Protein AF-A0A5J4U931-F1 (afdb_monomer_lite)

Sequence (121 aa):
MRSTVERRWKALFSMRDYTRLNTRENVYGVLGSNYQNTFNGENGEEEKPIEVEVDILEEEQFVNFYIFQKIGIWIWIIPFVAAGIACLIICIIVYCIWKRFNKKKIAKEEAERRRDFDRER

Structure (mmCIF, N/CA/C/O backbone):
data_AF-A0A5J4U931-F1
#
_entry.id   AF-A0A5J4U931-F1
#
loop_
_atom_site.group_PDB
_atom_site.id
_atom_site.type_symbol
_atom_site.label_atom_id
_atom_site.label_alt_id
_atom_site.label_comp_id
_atom_site.label_asym_id
_atom_site.label_entity_id
_atom_site.label_seq_id
_atom_site.pdbx_PDB_ins_code
_atom_site.Cartn_x
_atom_site.Cartn_y
_atom_site.Cartn_z
_atom_site.occupancy
_atom_site.B_iso_or_equiv
_atom_site.auth_seq_id
_atom_site.auth_comp_id
_atom_site.auth_asym_id
_atom_site.auth_atom_id
_atom_site.pdbx_PDB_model_num
ATOM 1 N N . MET A 1 1 ? -58.488 -0.749 15.397 1.00 39.16 1 MET A N 1
ATOM 2 C CA . MET A 1 1 ? -57.028 -0.991 15.425 1.00 39.16 1 MET A CA 1
ATOM 3 C C . MET A 1 1 ? -56.413 -0.033 16.437 1.00 39.16 1 MET A C 1
ATOM 5 O O . MET A 1 1 ? -56.640 1.161 16.305 1.00 39.16 1 MET A O 1
ATOM 9 N N . ARG A 1 2 ? -55.734 -0.529 17.481 1.00 42.53 2 ARG A N 1
ATOM 10 C CA . ARG A 1 2 ? -54.969 0.308 18.426 1.00 42.53 2 ARG A CA 1
ATOM 11 C C . ARG A 1 2 ? -53.535 0.394 17.909 1.00 42.53 2 ARG A C 1
ATOM 13 O O . ARG A 1 2 ? -52.880 -0.635 17.815 1.00 42.53 2 ARG A O 1
ATOM 20 N N . SER A 1 3 ? -53.075 1.589 17.563 1.00 42.62 3 SER A N 1
ATOM 21 C CA . SER A 1 3 ? -51.667 1.861 17.276 1.00 42.62 3 SER A CA 1
ATOM 22 C C . SER A 1 3 ? -50.998 2.361 18.555 1.00 42.62 3 SER A C 1
ATOM 24 O O . SER A 1 3 ? -51.293 3.464 19.019 1.00 42.62 3 SER A O 1
ATOM 26 N N . THR A 1 4 ? -50.127 1.554 19.149 1.00 52.69 4 THR A N 1
ATOM 27 C CA . THR A 1 4 ? -49.216 1.985 20.213 1.00 52.69 4 THR A CA 1
ATOM 28 C C . THR A 1 4 ? -48.048 2.719 19.564 1.00 52.69 4 THR A C 1
ATOM 30 O O . THR A 1 4 ? -47.319 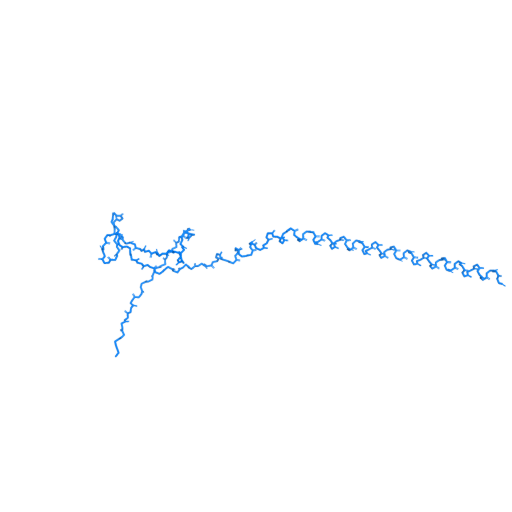2.149 18.759 1.00 52.69 4 THR A O 1
ATOM 33 N N . VAL A 1 5 ? -47.890 4.007 19.869 1.00 61.28 5 VAL A N 1
ATOM 34 C CA . VAL A 1 5 ? -46.704 4.772 19.469 1.00 61.28 5 VAL A CA 1
ATOM 35 C C . VAL A 1 5 ? -45.585 4.413 20.443 1.00 61.28 5 VAL A C 1
ATOM 37 O O . VAL A 1 5 ? -45.576 4.894 21.575 1.00 61.28 5 VAL A O 1
ATOM 40 N N . GLU A 1 6 ? -44.654 3.558 20.024 1.00 59.41 6 GLU A N 1
ATOM 41 C CA . GLU A 1 6 ? -43.417 3.317 20.770 1.00 59.41 6 GLU A CA 1
ATOM 42 C C . GLU A 1 6 ? -42.499 4.531 20.612 1.00 59.41 6 GLU A C 1
ATOM 44 O O . GLU A 1 6 ? -41.921 4.791 19.555 1.00 59.41 6 GLU A O 1
ATOM 49 N N . ARG A 1 7 ? -42.411 5.341 21.667 1.00 55.56 7 ARG A N 1
ATOM 50 C CA . ARG A 1 7 ? -41.557 6.526 21.695 1.00 55.56 7 ARG A CA 1
ATOM 51 C C . ARG A 1 7 ? -40.091 6.067 21.791 1.00 55.56 7 ARG A C 1
ATOM 53 O O . ARG A 1 7 ? -39.629 5.730 22.874 1.00 55.56 7 ARG A O 1
ATOM 60 N N . ARG A 1 8 ? -39.363 6.042 20.667 1.00 65.19 8 ARG A N 1
ATOM 61 C CA . ARG A 1 8 ? -37.915 5.754 20.643 1.00 65.19 8 ARG A CA 1
ATOM 62 C C . ARG A 1 8 ? -37.112 6.999 21.013 1.00 65.19 8 ARG A C 1
ATOM 64 O O . ARG A 1 8 ? -37.121 7.984 20.276 1.00 65.19 8 ARG A O 1
ATOM 71 N N . TRP A 1 9 ? -36.396 6.940 22.128 1.00 66.94 9 TRP A N 1
ATOM 72 C CA . TRP A 1 9 ? -35.413 7.950 22.513 1.00 66.94 9 TRP A CA 1
ATOM 73 C C . TRP A 1 9 ? -34.071 7.601 21.870 1.00 66.94 9 TRP A C 1
ATOM 75 O O . TRP A 1 9 ? -33.597 6.479 22.013 1.00 66.94 9 TRP A O 1
ATOM 85 N N . LYS A 1 10 ? -33.476 8.544 21.134 1.00 72.88 10 LYS A N 1
ATOM 86 C CA . LYS A 1 10 ? -32.151 8.386 20.522 1.00 72.88 10 LYS A CA 1
ATOM 87 C C . LYS A 1 10 ? -31.189 9.378 21.161 1.00 72.88 10 LYS A C 1
ATOM 89 O O . LYS A 1 10 ? -31.526 10.554 21.283 1.00 72.88 10 LYS A O 1
ATOM 94 N N . ALA A 1 11 ? -30.007 8.907 21.536 1.00 71.88 11 ALA A N 1
ATOM 95 C CA . ALA A 1 11 ? -28.922 9.731 22.049 1.00 71.88 11 ALA A CA 1
ATOM 96 C C . ALA A 1 11 ? -27.677 9.511 21.183 1.00 71.88 11 ALA A C 1
ATOM 98 O O . ALA A 1 11 ? -27.387 8.381 20.798 1.00 71.88 11 ALA A O 1
ATOM 99 N N . LEU A 1 12 ? -26.970 10.595 20.858 1.00 74.31 12 LEU A N 1
ATOM 100 C CA . LEU A 1 12 ? -25.713 10.552 20.115 1.00 74.31 12 LEU A CA 1
ATOM 101 C C . LEU A 1 12 ? -24.567 10.822 21.089 1.00 74.31 12 LEU A C 1
ATOM 103 O O . LEU A 1 12 ? -24.559 11.852 21.765 1.00 74.31 12 LEU A O 1
ATOM 107 N N . PHE A 1 13 ? -23.597 9.916 21.133 1.00 72.88 13 PHE A N 1
ATOM 108 C CA . PHE A 1 13 ? -22.401 10.054 21.955 1.00 72.88 13 PHE A CA 1
ATOM 109 C C . PHE A 1 13 ? -21.171 10.127 21.052 1.00 72.88 13 PHE A C 1
ATOM 111 O O . PHE A 1 13 ? -21.024 9.326 20.134 1.00 72.88 13 PHE A O 1
ATOM 118 N N . SER A 1 14 ? -20.285 11.088 21.315 1.00 75.94 14 SER A N 1
ATOM 119 C CA . SER A 1 14 ? -18.990 11.198 20.642 1.00 75.94 14 SER A CA 1
ATOM 120 C C . SER A 1 14 ? -17.894 10.765 21.608 1.00 75.94 14 SER A C 1
ATOM 122 O O . SER A 1 14 ? -17.787 11.301 22.713 1.00 75.94 14 SER A O 1
ATOM 124 N N . MET A 1 15 ? -17.091 9.781 21.205 1.00 74.50 15 MET A N 1
ATOM 125 C CA . MET A 1 15 ? -16.002 9.234 22.011 1.00 74.50 15 MET A CA 1
ATOM 126 C C . MET A 1 15 ? -14.714 9.188 21.191 1.00 74.50 15 MET A C 1
ATOM 128 O O . MET A 1 15 ? -14.737 8.878 20.004 1.00 74.50 15 MET A O 1
ATOM 132 N N . ARG A 1 16 ? -13.579 9.495 21.832 1.00 72.12 16 ARG A N 1
ATOM 133 C CA . ARG A 1 16 ? -12.263 9.517 21.169 1.00 72.12 16 ARG A CA 1
ATOM 134 C C . ARG A 1 16 ? -11.757 8.117 20.815 1.00 72.12 16 ARG A C 1
ATOM 136 O O . ARG A 1 16 ? -11.072 7.962 19.815 1.00 72.12 16 ARG A O 1
ATOM 143 N N . ASP A 1 17 ? -12.063 7.127 21.647 1.00 74.00 17 ASP A N 1
ATOM 144 C CA . ASP A 1 17 ? -11.654 5.739 21.448 1.00 74.00 17 ASP A CA 1
ATOM 145 C C . ASP A 1 17 ? -12.866 4.822 21.594 1.00 74.00 17 ASP A C 1
ATOM 147 O O . ASP A 1 17 ? -13.369 4.620 22.695 1.00 74.00 17 ASP A O 1
ATOM 151 N N . TYR A 1 18 ? -13.340 4.294 20.471 1.00 72.75 18 TYR A N 1
ATOM 152 C CA . TYR A 1 18 ? -14.475 3.378 20.394 1.00 72.75 18 TYR A CA 1
ATOM 153 C C . TYR A 1 18 ? -14.050 1.961 19.989 1.00 72.75 18 TYR A C 1
ATOM 155 O O . TYR A 1 18 ? -14.910 1.113 19.773 1.00 72.75 18 TYR A O 1
ATOM 163 N N . THR A 1 19 ? -12.744 1.657 19.939 1.00 74.25 19 THR A N 1
ATOM 164 C CA . THR A 1 19 ? -12.246 0.323 19.528 1.00 74.25 19 THR A CA 1
ATOM 165 C C . THR A 1 19 ? -12.715 -0.818 20.433 1.00 74.25 19 THR A C 1
ATOM 167 O O . THR A 1 19 ? -12.688 -1.979 20.033 1.00 74.25 19 THR A O 1
ATOM 170 N N . ARG A 1 20 ? -13.170 -0.500 21.649 1.00 71.12 20 ARG A N 1
ATOM 171 C CA . ARG A 1 20 ? -13.740 -1.459 22.607 1.00 71.12 20 ARG A CA 1
ATOM 172 C C . ARG A 1 20 ? -15.251 -1.677 22.454 1.00 71.12 20 ARG A C 1
ATOM 174 O O . ARG A 1 20 ? -15.804 -2.518 23.162 1.00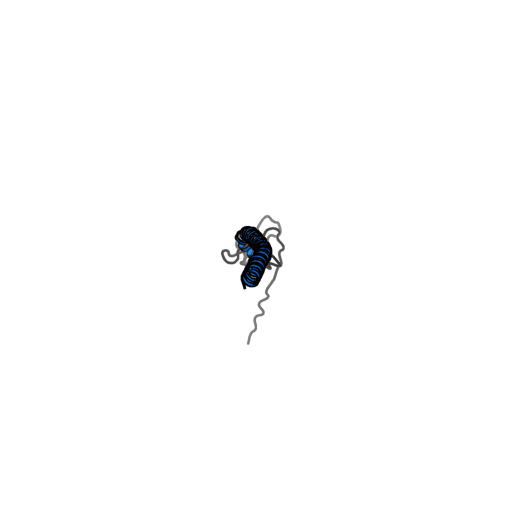 71.12 20 ARG A O 1
ATOM 181 N N . LEU A 1 21 ? -15.921 -0.932 21.573 1.00 75.81 21 LEU A N 1
ATOM 182 C CA . LEU A 1 21 ? -17.333 -1.128 21.253 1.00 75.81 21 LEU A CA 1
ATOM 183 C C . LEU A 1 21 ? -17.446 -2.135 20.099 1.00 75.81 21 LEU A C 1
ATOM 185 O O . LEU A 1 21 ? -17.223 -1.799 18.943 1.00 75.81 21 LEU A O 1
ATOM 189 N N . ASN A 1 22 ? -17.773 -3.386 20.422 1.00 76.25 22 ASN A N 1
ATOM 190 C CA . ASN A 1 22 ? -18.065 -4.450 19.469 1.00 76.25 22 ASN A CA 1
ATOM 191 C C . ASN A 1 22 ? -19.464 -5.011 19.737 1.00 76.25 22 ASN A C 1
ATOM 193 O O . ASN A 1 22 ? -19.656 -5.882 20.585 1.00 76.25 22 ASN A O 1
ATOM 197 N N . THR A 1 23 ? -20.432 -4.523 18.970 1.00 75.00 23 THR A N 1
ATOM 198 C CA . THR A 1 23 ? -21.855 -4.876 19.081 1.00 75.00 23 THR A CA 1
ATOM 199 C C . THR A 1 23 ? -22.187 -6.258 18.524 1.00 75.00 23 THR A C 1
ATOM 201 O O . THR A 1 23 ? -23.304 -6.735 18.695 1.00 75.00 23 THR A O 1
ATOM 204 N N . ARG A 1 24 ? -21.223 -6.936 17.880 1.00 74.50 24 ARG A N 1
ATOM 205 C CA . ARG A 1 24 ? -21.370 -8.335 17.443 1.00 74.50 24 ARG A CA 1
ATOM 206 C C . ARG A 1 24 ? -21.046 -9.338 18.544 1.00 74.50 24 ARG A C 1
ATOM 208 O O . ARG A 1 24 ? -21.507 -10.471 18.477 1.00 74.50 24 ARG A O 1
ATOM 215 N N . GLU A 1 25 ? -20.221 -8.940 19.507 1.00 78.94 25 GLU A N 1
ATOM 216 C CA . GLU A 1 25 ? -19.729 -9.820 20.571 1.00 78.94 25 GLU A CA 1
ATOM 217 C C . GLU A 1 25 ? -20.298 -9.458 21.940 1.00 78.94 25 GLU A C 1
ATOM 219 O O . GLU A 1 25 ? -20.414 -10.332 22.794 1.00 78.94 25 GLU A O 1
ATOM 224 N N . ASN A 1 26 ? -20.661 -8.191 22.156 1.00 78.94 26 ASN A N 1
ATOM 225 C CA . ASN A 1 26 ? -21.086 -7.698 23.457 1.00 78.94 26 ASN A CA 1
ATOM 226 C C . ASN A 1 26 ? -22.390 -6.908 23.361 1.00 78.94 26 ASN A C 1
ATOM 228 O O . ASN A 1 26 ? -22.619 -6.152 22.416 1.00 78.94 26 ASN A O 1
ATOM 232 N N . VAL A 1 27 ? -23.206 -7.062 24.400 1.00 80.44 27 VAL A N 1
ATOM 233 C CA . VAL A 1 27 ? -24.402 -6.260 24.654 1.00 80.44 27 VAL A CA 1
ATOM 234 C C . VAL A 1 27 ? -24.017 -5.114 25.585 1.00 80.44 27 VAL A C 1
ATOM 236 O O . VAL A 1 27 ? -23.297 -5.319 26.564 1.00 80.44 27 VAL A O 1
ATOM 239 N N . TYR A 1 28 ? -24.486 -3.906 25.279 1.00 82.31 28 TYR A N 1
ATOM 240 C CA . TYR A 1 28 ? -24.177 -2.705 26.050 1.00 82.31 28 TYR A CA 1
ATOM 241 C C . TYR A 1 28 ? -25.416 -2.204 26.776 1.00 82.31 28 TYR A C 1
ATOM 243 O O . TYR A 1 28 ? -26.533 -2.310 26.275 1.00 82.31 28 TYR A O 1
ATOM 251 N N . GLY A 1 29 ? -25.206 -1.615 27.950 1.00 82.88 29 GLY A N 1
ATOM 252 C CA . GLY A 1 29 ? -26.272 -0.977 28.700 1.00 82.88 29 GLY A CA 1
ATOM 253 C C . GLY A 1 29 ? -25.827 0.329 29.340 1.00 82.88 29 GLY A C 1
ATOM 254 O O . GLY A 1 29 ? -24.637 0.552 29.572 1.00 82.88 29 GLY A O 1
ATOM 255 N N . VAL A 1 30 ? -26.793 1.210 29.590 1.00 81.44 30 VAL A N 1
ATOM 256 C CA . VAL A 1 30 ? -26.560 2.548 30.145 1.00 81.44 30 VAL A CA 1
ATOM 257 C C . VAL A 1 30 ? -27.169 2.642 31.539 1.00 81.44 30 VAL A C 1
ATOM 259 O O . VAL A 1 30 ? -28.257 2.127 31.801 1.00 81.44 30 VAL A O 1
ATOM 262 N N . LEU A 1 31 ? -26.452 3.326 32.428 1.00 83.25 31 LEU A N 1
ATOM 263 C CA . LEU A 1 31 ? -26.903 3.688 33.766 1.00 83.25 31 LEU A CA 1
ATOM 264 C C . LEU A 1 31 ? -26.971 5.215 33.878 1.00 83.25 31 LEU A C 1
ATOM 266 O O . LEU A 1 31 ? -26.118 5.927 33.343 1.00 83.25 31 LEU A O 1
ATOM 270 N N . GLY A 1 32 ? -27.978 5.719 34.584 1.00 79.56 32 GLY A N 1
ATOM 271 C CA . GLY A 1 32 ? -28.150 7.133 34.899 1.00 79.56 32 GLY A CA 1
ATOM 272 C C . GLY A 1 32 ? -27.784 7.434 36.351 1.00 79.56 32 GLY A C 1
ATOM 273 O O . GLY A 1 32 ? -28.079 6.655 37.254 1.00 79.56 32 GLY A O 1
ATOM 274 N N . SER A 1 33 ? -27.164 8.589 36.592 1.00 81.56 33 SER A N 1
ATOM 275 C CA . SER A 1 33 ? -26.908 9.094 37.943 1.00 81.56 33 SER A CA 1
ATOM 276 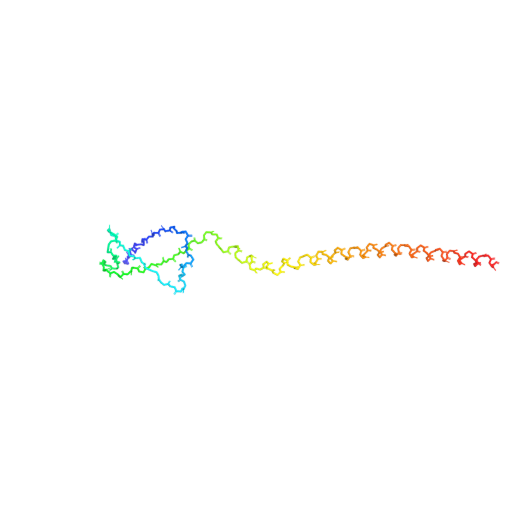C C . SER A 1 33 ? -27.151 10.597 38.012 1.00 81.56 33 SER A C 1
ATOM 278 O O . SER A 1 33 ? -26.655 11.341 37.170 1.00 81.56 33 SER A O 1
ATOM 280 N N . ASN A 1 34 ? -27.866 11.051 39.043 1.00 80.06 34 ASN A N 1
ATOM 281 C CA . ASN A 1 34 ? -28.077 12.482 39.294 1.00 80.06 34 ASN A CA 1
ATOM 282 C C . ASN A 1 34 ? -26.913 13.131 40.058 1.00 80.06 34 ASN A C 1
ATOM 284 O O . ASN A 1 34 ? -26.695 14.333 39.935 1.00 80.06 34 ASN A O 1
ATOM 288 N N . TYR A 1 35 ? -26.171 12.350 40.850 1.00 81.81 35 TYR A N 1
ATOM 289 C CA . TYR A 1 35 ? -25.155 12.860 41.783 1.00 81.81 35 TYR A CA 1
ATOM 290 C C . TYR A 1 35 ? -23.816 12.113 41.693 1.00 81.81 35 TYR A C 1
ATOM 292 O O . TYR A 1 35 ? -23.001 12.220 42.602 1.00 81.81 35 TYR A O 1
ATOM 300 N N . GLN A 1 36 ? -23.601 11.328 40.630 1.00 71.81 36 GLN A N 1
ATOM 301 C CA . GLN A 1 36 ? -22.417 10.482 40.384 1.00 71.81 36 GLN A CA 1
ATOM 302 C C . GLN A 1 36 ? -22.094 9.437 41.473 1.00 71.81 36 GLN A C 1
ATOM 304 O O . GLN A 1 36 ? -21.135 8.690 41.323 1.00 71.81 36 GLN A O 1
ATOM 309 N N . ASN A 1 37 ? -22.884 9.360 42.547 1.00 76.75 37 ASN A N 1
ATOM 310 C CA . ASN A 1 37 ? -22.644 8.464 43.679 1.00 76.75 37 ASN A CA 1
ATOM 311 C C . ASN A 1 37 ? -23.421 7.140 43.581 1.00 76.75 37 ASN A C 1
ATOM 313 O O . ASN A 1 37 ? -23.000 6.134 44.136 1.00 76.75 37 ASN A O 1
ATOM 317 N N . THR A 1 38 ? -24.548 7.137 42.867 1.00 78.31 38 THR A N 1
ATOM 318 C CA . THR A 1 38 ? -25.417 5.962 42.701 1.00 78.31 38 THR A CA 1
ATOM 319 C C . THR A 1 38 ? -25.850 5.866 41.247 1.00 78.31 38 THR A C 1
ATOM 321 O O . THR A 1 38 ? -26.265 6.877 40.673 1.00 78.31 38 THR A O 1
ATOM 324 N N . PHE A 1 39 ? -25.734 4.683 40.650 1.00 79.19 39 PHE A N 1
ATOM 325 C CA . PHE A 1 39 ? -26.045 4.434 39.245 1.00 79.19 39 PHE A CA 1
ATOM 326 C C . PHE A 1 39 ? -27.265 3.525 39.141 1.00 79.19 39 PHE A C 1
ATOM 328 O O . PHE A 1 39 ? -27.213 2.360 39.533 1.00 79.19 39 PHE A O 1
ATOM 335 N N . ASN A 1 40 ? -28.344 4.064 38.582 1.00 81.06 40 ASN A N 1
ATOM 336 C CA . ASN A 1 40 ? -29.614 3.363 38.435 1.00 81.06 40 ASN A CA 1
ATOM 337 C C . ASN A 1 40 ? -29.909 3.152 36.953 1.00 81.06 40 ASN A C 1
ATOM 339 O O . ASN A 1 40 ? -29.567 4.002 36.126 1.00 81.06 40 ASN A O 1
ATOM 343 N N . GLY A 1 41 ? -30.571 2.056 36.603 1.00 78.19 41 GLY A N 1
ATOM 344 C CA . GLY A 1 41 ? -31.024 1.838 35.231 1.00 78.19 41 GLY A CA 1
ATOM 345 C C . GLY A 1 41 ? -32.484 1.427 35.179 1.00 78.19 41 GLY A C 1
ATOM 346 O O . GLY A 1 41 ? -33.354 2.273 35.403 1.00 78.19 41 GLY A O 1
ATOM 347 N N . GLU A 1 42 ? -32.775 0.179 34.822 1.00 76.12 42 GLU A N 1
ATO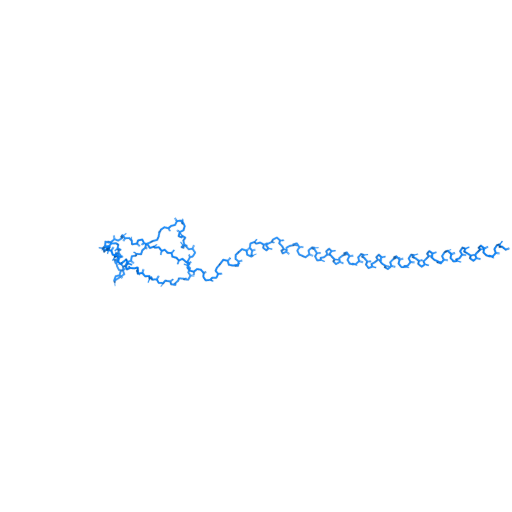M 348 C CA . GLU A 1 42 ? -34.142 -0.257 34.538 1.00 76.12 42 GLU A CA 1
ATOM 349 C C . GLU A 1 42 ? -35.061 -0.009 35.745 1.00 76.12 42 GLU A C 1
ATOM 351 O O . GLU A 1 42 ? -34.799 -0.460 36.858 1.00 76.12 42 GLU A O 1
ATOM 356 N N . ASN A 1 43 ? -36.130 0.765 35.526 1.00 74.94 43 ASN A N 1
ATOM 357 C CA . ASN A 1 43 ? -37.123 1.136 36.542 1.00 74.94 43 ASN A CA 1
ATOM 358 C C . ASN A 1 43 ? -36.556 1.809 37.810 1.00 74.94 43 ASN A C 1
ATOM 360 O O . ASN A 1 43 ? -37.230 1.847 38.839 1.00 74.94 43 ASN A O 1
ATOM 364 N N . GLY A 1 44 ? -35.356 2.394 37.734 1.00 68.62 44 GLY A N 1
ATOM 365 C CA . GLY A 1 44 ? -34.721 3.072 38.865 1.00 68.62 44 GLY A CA 1
ATOM 366 C C . GLY A 1 44 ? -34.035 2.135 39.860 1.00 68.62 44 GLY A C 1
ATOM 367 O O . GLY A 1 44 ? -33.661 2.595 40.937 1.00 68.62 44 GLY A O 1
ATOM 368 N N . GLU A 1 45 ? -33.855 0.859 39.513 1.00 76.38 45 GLU A N 1
ATOM 369 C CA . GLU A 1 45 ? -33.085 -0.084 40.323 1.00 76.38 45 GLU A CA 1
ATOM 370 C C . GLU A 1 45 ? -31.574 0.162 40.194 1.00 76.38 45 GLU A C 1
ATOM 372 O O . GLU A 1 45 ? -31.065 0.482 39.112 1.00 76.38 45 GLU A O 1
ATOM 377 N N . GLU A 1 46 ? -30.864 0.009 41.314 1.00 76.38 46 GLU A N 1
ATOM 378 C CA . GLU A 1 46 ? -29.405 0.124 41.385 1.00 76.38 46 GLU A CA 1
ATOM 379 C C . GLU A 1 46 ? -28.737 -0.997 40.577 1.00 76.38 46 GLU A C 1
ATOM 381 O O . GLU A 1 46 ? -29.175 -2.148 40.601 1.00 76.38 46 GLU A O 1
ATOM 386 N N . GLU A 1 47 ? -27.683 -0.646 39.836 1.00 75.50 47 GLU A N 1
ATOM 387 C CA . GLU A 1 47 ? -26.827 -1.575 39.075 1.00 75.50 47 GLU A CA 1
ATOM 388 C C . GLU A 1 47 ? -27.523 -2.429 37.998 1.00 75.50 47 GLU A C 1
ATOM 390 O O . GLU A 1 47 ? -26.899 -3.323 37.426 1.00 75.50 47 GLU A O 1
ATOM 395 N N . LYS A 1 48 ? -28.782 -2.144 37.650 1.00 79.19 48 LYS A N 1
ATOM 396 C CA . LYS A 1 48 ? -29.473 -2.800 36.531 1.00 79.19 48 LYS A CA 1
ATOM 397 C C . LYS A 1 48 ? -29.402 -1.953 35.265 1.00 79.19 48 LYS A C 1
ATOM 399 O O . LYS A 1 48 ? -30.245 -1.077 35.096 1.00 79.19 48 LYS A O 1
ATOM 404 N N . PRO A 1 49 ? -28.424 -2.161 34.367 1.00 78.56 49 PRO A N 1
ATOM 405 C CA . PRO A 1 49 ? -28.280 -1.338 33.174 1.00 78.56 49 PRO A CA 1
ATOM 406 C C . PRO A 1 49 ? -29.444 -1.546 32.201 1.00 78.56 49 PRO A C 1
ATOM 408 O O . PRO A 1 49 ? -29.932 -2.661 32.031 1.00 78.56 49 PRO A O 1
ATOM 411 N N . ILE A 1 50 ? -29.863 -0.472 31.531 1.00 80.75 50 ILE A N 1
ATOM 412 C CA . ILE A 1 50 ? -30.846 -0.555 30.445 1.00 80.75 50 ILE A CA 1
ATOM 413 C C . ILE A 1 50 ? -30.096 -0.932 29.174 1.00 80.75 50 ILE A C 1
ATOM 415 O O . ILE A 1 50 ? -29.203 -0.189 28.765 1.00 80.75 50 ILE A O 1
ATOM 419 N N . GLU A 1 51 ? -30.453 -2.060 28.563 1.00 80.25 51 GLU A N 1
ATOM 420 C CA . GLU A 1 51 ? -29.877 -2.505 27.294 1.00 80.25 51 GLU A CA 1
ATOM 421 C C . GLU A 1 51 ? -30.125 -1.469 26.190 1.00 80.25 51 GLU A C 1
ATOM 423 O O . GLU A 1 51 ? -31.238 -0.960 26.021 1.00 80.25 51 GLU A O 1
ATOM 428 N N . VAL A 1 52 ? -29.069 -1.134 25.450 1.00 80.25 52 VAL A N 1
ATOM 429 C CA . VAL A 1 52 ? -29.121 -0.170 24.352 1.00 80.25 52 VAL A CA 1
ATOM 430 C C . VAL A 1 52 ? -28.648 -0.808 23.055 1.00 80.25 52 VAL A C 1
ATOM 432 O O . VAL A 1 52 ? -27.595 -1.440 22.990 1.00 80.25 52 VAL A O 1
ATOM 435 N N . GLU A 1 53 ? -29.417 -0.585 21.993 1.00 77.69 53 GLU A N 1
ATOM 436 C CA . GLU A 1 53 ? -28.980 -0.864 20.630 1.00 77.69 53 GLU A CA 1
ATOM 437 C C . GLU A 1 53 ? -27.961 0.211 20.233 1.00 77.69 53 GLU A C 1
ATOM 439 O O . GLU A 1 53 ? -28.284 1.399 20.147 1.00 77.69 53 GLU A O 1
ATOM 444 N N . VAL A 1 54 ? -26.703 -0.200 20.073 1.00 76.00 54 VAL A N 1
ATOM 445 C CA . VAL A 1 54 ? -25.602 0.699 19.725 1.00 76.00 54 VAL A CA 1
ATOM 446 C C . VAL A 1 54 ? -25.331 0.586 18.231 1.00 76.00 54 VAL A C 1
ATOM 448 O O . VAL A 1 54 ? -24.844 -0.434 17.753 1.00 76.00 54 VAL A O 1
ATOM 451 N N . ASP A 1 55 ? -25.587 1.669 17.507 1.00 74.38 55 ASP A N 1
ATOM 452 C CA . ASP A 1 55 ? -25.167 1.818 16.117 1.00 74.38 55 ASP A CA 1
ATOM 453 C C . ASP A 1 55 ? -23.885 2.654 16.069 1.00 74.38 55 ASP A C 1
ATOM 455 O O . ASP A 1 55 ? -23.880 3.836 16.423 1.00 74.38 55 ASP A O 1
ATOM 459 N N . ILE A 1 56 ? -22.781 2.045 15.632 1.00 71.50 56 ILE A N 1
ATOM 460 C CA . ILE A 1 56 ? -21.512 2.753 15.446 1.00 71.50 56 ILE A CA 1
ATOM 461 C C . ILE A 1 56 ? -21.531 3.388 14.053 1.00 71.50 56 ILE A C 1
ATOM 463 O O . ILE A 1 56 ? -21.397 2.709 13.035 1.00 71.50 56 ILE A O 1
ATOM 467 N N . LEU A 1 57 ? -21.719 4.706 14.013 1.00 66.31 57 LEU A N 1
ATOM 468 C CA . LEU A 1 57 ? -21.598 5.516 12.802 1.00 66.31 57 LEU A CA 1
ATOM 469 C C . LEU A 1 57 ? -20.112 5.728 12.499 1.00 66.31 57 LEU A C 1
ATOM 471 O O . LEU A 1 57 ? -19.501 6.703 12.929 1.00 66.31 57 LEU A O 1
ATOM 475 N N . GLU A 1 58 ? -19.509 4.777 11.793 1.00 61.31 58 GLU A N 1
ATOM 476 C CA . GLU A 1 58 ? -18.140 4.928 11.315 1.00 61.31 58 GLU A CA 1
ATOM 477 C C . GLU A 1 58 ? -18.113 5.805 10.066 1.00 61.31 58 GLU A C 1
ATOM 479 O O . GLU A 1 58 ? -18.354 5.335 8.955 1.00 61.31 58 GLU A O 1
ATOM 484 N N . GLU A 1 59 ? -17.826 7.093 10.245 1.00 56.09 59 GLU A N 1
ATOM 485 C CA . GLU A 1 59 ? -17.818 8.031 9.122 1.00 56.09 59 GLU A CA 1
ATOM 486 C C . GLU A 1 59 ? -16.678 7.743 8.120 1.00 56.09 59 GLU A C 1
ATOM 488 O O . GLU A 1 59 ? -16.874 7.993 6.936 1.00 56.09 59 GLU A O 1
ATOM 493 N N . GLU A 1 60 ? -15.535 7.144 8.516 1.00 53.03 60 GLU A N 1
ATOM 494 C CA . GLU A 1 60 ? -14.395 6.926 7.588 1.00 53.03 60 GLU A CA 1
ATOM 495 C C . GLU A 1 60 ? -13.439 5.734 7.886 1.00 53.03 60 GLU A C 1
ATOM 497 O O 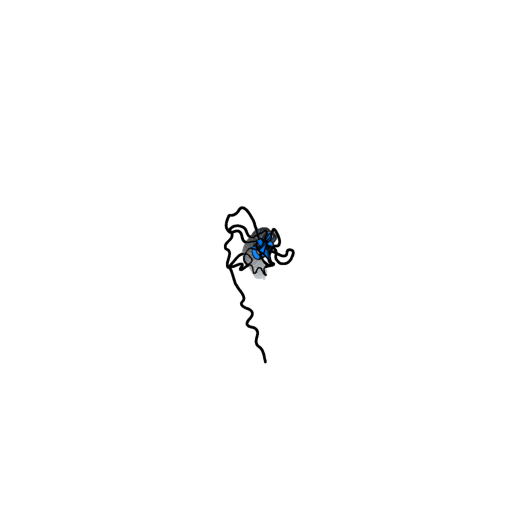. GLU A 1 60 ? -12.425 5.572 7.200 1.00 53.03 60 GLU A O 1
ATOM 502 N N . GLN A 1 61 ? -13.684 4.861 8.874 1.00 49.47 61 GLN A N 1
ATOM 503 C CA . GLN A 1 61 ? -12.594 4.017 9.413 1.00 49.47 61 GLN A CA 1
ATOM 504 C C . GLN A 1 61 ? -12.252 2.730 8.619 1.00 49.47 61 GLN A C 1
ATOM 506 O O . GLN A 1 61 ? -11.163 2.179 8.799 1.00 49.47 61 GLN A O 1
ATOM 511 N N . PHE A 1 62 ? -13.076 2.274 7.666 1.00 48.09 62 PHE A N 1
ATOM 512 C CA . PHE A 1 62 ? -12.802 1.018 6.933 1.00 48.09 62 PHE A CA 1
ATOM 513 C C . PHE A 1 62 ? -12.264 1.145 5.507 1.00 48.09 62 PHE A C 1
ATOM 515 O O . PHE A 1 62 ? -11.835 0.136 4.940 1.00 48.09 62 PHE A O 1
ATOM 522 N N . VAL A 1 63 ? -12.215 2.334 4.905 1.00 51.44 63 VAL A N 1
ATOM 523 C CA . VAL A 1 63 ? -11.730 2.427 3.513 1.00 51.44 63 VAL A CA 1
ATOM 524 C C . VAL A 1 63 ? -10.218 2.177 3.443 1.00 51.44 63 VAL A C 1
ATOM 526 O O . VAL A 1 63 ? -9.722 1.559 2.504 1.00 51.44 63 VAL A O 1
ATOM 529 N N . ASN A 1 64 ? -9.475 2.578 4.478 1.00 51.22 64 ASN A N 1
ATOM 530 C CA . ASN A 1 64 ? -8.015 2.560 4.443 1.00 51.22 64 ASN A CA 1
ATOM 531 C C . ASN A 1 64 ? -7.395 1.220 4.881 1.00 51.22 64 ASN A C 1
ATOM 533 O O . ASN A 1 64 ? -6.347 0.823 4.374 1.00 51.22 64 ASN A O 1
ATOM 537 N N . PHE A 1 65 ? -8.037 0.471 5.784 1.00 51.66 65 PHE A N 1
ATOM 538 C CA . PHE A 1 65 ? -7.452 -0.762 6.330 1.00 51.66 65 PHE A CA 1
ATOM 539 C C . PHE A 1 65 ? -7.355 -1.888 5.282 1.00 51.66 65 PHE A C 1
ATOM 541 O O . PHE A 1 65 ? -6.347 -2.595 5.213 1.00 51.66 65 PHE A O 1
ATOM 548 N N . TYR A 1 66 ? -8.353 -2.013 4.397 1.00 53.88 66 TYR A N 1
ATOM 549 C CA . TYR A 1 66 ? -8.335 -3.008 3.315 1.00 53.88 66 TYR A CA 1
ATOM 550 C C . TYR A 1 66 ? -7.274 -2.698 2.248 1.00 53.88 66 TYR A C 1
ATOM 552 O O . TYR A 1 66 ? -6.661 -3.605 1.678 1.00 53.88 66 TYR A O 1
ATOM 560 N N . ILE A 1 67 ? -7.031 -1.410 1.995 1.00 52.75 67 ILE A N 1
ATOM 561 C CA . ILE A 1 67 ? -6.041 -0.949 1.021 1.00 52.75 67 ILE A CA 1
ATOM 562 C C . ILE A 1 67 ? -4.626 -1.226 1.552 1.00 52.75 67 ILE A C 1
ATOM 564 O O . ILE A 1 67 ? -3.826 -1.841 0.848 1.00 52.75 67 ILE A O 1
ATOM 568 N N . PHE A 1 68 ? -4.330 -0.896 2.813 1.00 55.09 68 PHE A N 1
ATOM 569 C CA . PHE A 1 68 ? -3.002 -1.133 3.396 1.00 55.09 68 PHE A CA 1
ATOM 570 C C . PHE A 1 68 ? -2.645 -2.613 3.568 1.00 55.09 68 PHE A C 1
ATOM 572 O O . PHE A 1 68 ? -1.499 -2.990 3.310 1.00 55.09 68 PHE A O 1
ATOM 579 N N . GLN A 1 69 ? -3.604 -3.475 3.925 1.00 60.06 69 GLN A N 1
ATOM 580 C CA . GLN A 1 69 ? -3.331 -4.908 4.086 1.00 60.06 69 GLN A CA 1
ATOM 581 C C . GLN A 1 69 ? -2.916 -5.573 2.762 1.00 60.06 69 GLN A C 1
ATOM 583 O O . GLN A 1 69 ? -2.048 -6.447 2.749 1.00 60.06 69 GLN A O 1
ATOM 588 N N . LYS A 1 70 ? -3.483 -5.139 1.629 1.00 58.53 70 LYS A N 1
ATOM 589 C CA . LYS A 1 70 ? -3.125 -5.681 0.309 1.00 58.53 70 LYS A CA 1
ATOM 590 C C . LYS A 1 70 ? -1.838 -5.105 -0.273 1.00 58.53 70 LYS A C 1
ATOM 592 O O . LYS A 1 70 ? -1.296 -5.706 -1.190 1.00 58.53 70 LYS A O 1
ATOM 597 N N . ILE A 1 71 ? -1.324 -3.992 0.240 1.00 63.31 71 ILE A N 1
ATOM 598 C CA . ILE A 1 71 ? -0.173 -3.282 -0.339 1.00 63.31 71 ILE A CA 1
ATOM 599 C C . ILE A 1 71 ? 1.181 -3.936 0.002 1.00 63.31 71 ILE A C 1
ATOM 601 O O . ILE A 1 71 ? 2.134 -3.794 -0.768 1.00 63.31 71 ILE A O 1
ATOM 605 N N . GLY A 1 72 ? 1.273 -4.705 1.095 1.00 71.69 72 GLY A N 1
ATOM 606 C CA . GLY A 1 72 ? 2.553 -5.204 1.623 1.00 71.69 72 GLY A CA 1
ATOM 607 C C . GLY A 1 72 ? 3.404 -6.007 0.628 1.00 71.69 72 GLY A C 1
ATOM 608 O O . GLY A 1 72 ? 4.613 -5.814 0.556 1.00 71.69 72 GLY A O 1
ATOM 609 N N . ILE A 1 73 ? 2.780 -6.861 -0.191 1.00 71.88 73 ILE A N 1
ATOM 610 C CA . ILE A 1 73 ? 3.493 -7.688 -1.185 1.00 71.88 73 ILE A CA 1
ATOM 611 C C . ILE A 1 73 ? 3.770 -6.900 -2.478 1.00 71.88 73 ILE A C 1
ATOM 613 O O . ILE A 1 73 ? 4.808 -7.080 -3.117 1.00 71.88 73 ILE A O 1
ATOM 617 N N . TRP A 1 74 ? 2.875 -5.985 -2.858 1.00 77.44 74 TRP A N 1
ATOM 618 C CA . TRP A 1 74 ? 2.990 -5.223 -4.105 1.00 77.44 74 TRP A CA 1
ATOM 619 C C . TRP A 1 74 ? 4.148 -4.223 -4.078 1.00 77.44 74 TRP A C 1
ATOM 621 O O . TRP A 1 74 ? 4.815 -4.053 -5.097 1.00 77.44 74 TRP A O 1
ATOM 631 N N . ILE A 1 75 ? 4.453 -3.636 -2.914 1.00 81.81 75 ILE A N 1
ATOM 632 C CA . ILE A 1 75 ? 5.591 -2.714 -2.735 1.00 81.81 75 ILE A CA 1
ATOM 633 C C . ILE A 1 75 ? 6.920 -3.359 -3.138 1.00 81.81 75 ILE A C 1
ATOM 635 O O . ILE A 1 75 ? 7.783 -2.683 -3.696 1.00 81.81 75 ILE A O 1
ATOM 639 N N . TRP A 1 76 ? 7.091 -4.659 -2.890 1.00 81.69 76 TRP A N 1
ATOM 640 C CA . TRP A 1 76 ? 8.347 -5.336 -3.199 1.00 81.69 76 TRP A CA 1
ATOM 641 C C . TRP A 1 76 ? 8.447 -5.747 -4.671 1.00 81.69 76 TRP A C 1
ATOM 643 O O . TRP A 1 76 ? 9.527 -5.690 -5.243 1.00 81.69 76 TRP A O 1
ATOM 653 N N . ILE A 1 77 ? 7.330 -6.091 -5.319 1.00 85.75 77 ILE A N 1
ATOM 654 C CA . ILE A 1 77 ? 7.302 -6.580 -6.711 1.00 85.75 77 ILE A CA 1
ATOM 655 C C . ILE A 1 77 ? 7.535 -5.451 -7.728 1.00 85.75 77 ILE A C 1
ATOM 657 O O . ILE A 1 77 ? 8.255 -5.642 -8.711 1.00 85.75 77 ILE A O 1
ATOM 661 N N . ILE A 1 78 ? 6.953 -4.272 -7.494 1.00 87.62 78 ILE A N 1
ATOM 662 C CA . ILE A 1 78 ? 7.016 -3.116 -8.405 1.00 87.62 78 ILE A CA 1
ATOM 663 C C . ILE A 1 78 ? 8.458 -2.752 -8.834 1.00 87.62 78 ILE A C 1
ATOM 665 O O . ILE A 1 78 ? 8.688 -2.628 -10.042 1.00 87.62 78 ILE A O 1
ATOM 669 N N . PRO A 1 79 ? 9.452 -2.621 -7.930 1.00 89.06 79 PRO A N 1
ATOM 670 C CA . PRO A 1 79 ? 10.820 -2.282 -8.328 1.00 89.06 79 PRO A CA 1
ATOM 671 C C . PRO A 1 79 ? 11.509 -3.374 -9.161 1.00 89.06 79 PRO A C 1
ATOM 673 O O . PRO A 1 79 ? 12.230 -3.041 -10.102 1.00 89.06 79 PRO A O 1
ATOM 676 N N . PHE A 1 80 ? 11.264 -4.663 -8.894 1.00 91.25 80 PHE A N 1
ATOM 677 C CA . PHE A 1 80 ? 11.843 -5.746 -9.704 1.00 91.25 80 PHE A CA 1
ATOM 678 C C . PHE A 1 80 ? 11.262 -5.782 -11.117 1.00 91.25 80 PHE A C 1
ATOM 680 O O . PHE A 1 80 ? 12.001 -5.970 -12.083 1.00 91.25 80 PHE A O 1
ATOM 687 N N . VAL A 1 81 ? 9.952 -5.556 -11.253 1.00 92.44 81 VAL A N 1
ATOM 688 C CA . VAL A 1 81 ? 9.293 -5.496 -12.565 1.00 92.44 81 VAL A CA 1
ATOM 689 C C . VAL A 1 81 ? 9.806 -4.301 -13.367 1.00 92.44 81 VAL A C 1
ATOM 691 O O . VAL A 1 81 ? 10.163 -4.455 -14.536 1.00 92.44 81 VAL A O 1
ATOM 694 N N . ALA A 1 82 ? 9.917 -3.127 -12.740 1.00 92.44 82 ALA A N 1
ATOM 695 C CA . ALA A 1 82 ? 10.456 -1.933 -13.386 1.00 92.44 82 ALA A CA 1
ATOM 696 C C . ALA A 1 82 ? 11.911 -2.134 -13.849 1.00 92.44 82 ALA A C 1
ATOM 698 O O . ALA A 1 82 ? 12.247 -1.817 -14.994 1.00 92.44 82 ALA A O 1
ATOM 699 N N . ALA A 1 83 ? 12.758 -2.724 -13.000 1.00 93.50 83 ALA A N 1
ATOM 700 C CA . ALA A 1 83 ? 14.136 -3.057 -13.352 1.00 93.50 83 ALA A CA 1
ATOM 701 C C . ALA A 1 83 ? 14.210 -4.084 -14.497 1.00 93.50 83 ALA A C 1
ATOM 703 O O . ALA A 1 83 ? 15.012 -3.923 -15.418 1.00 93.50 83 ALA A O 1
ATOM 704 N N . GLY A 1 84 ? 13.345 -5.103 -14.485 1.00 95.44 84 GLY A N 1
ATOM 705 C CA . GLY A 1 84 ? 13.254 -6.102 -15.551 1.00 95.44 84 GLY A CA 1
ATOM 706 C C . GLY A 1 84 ? 12.890 -5.487 -16.905 1.00 95.44 84 GLY A C 1
ATOM 707 O O . GLY A 1 84 ? 13.546 -5.772 -17.908 1.00 95.44 84 GLY A O 1
ATOM 708 N N . ILE A 1 85 ? 11.904 -4.584 -16.933 1.00 95.88 85 ILE A N 1
ATOM 709 C CA . ILE A 1 85 ? 11.504 -3.867 -18.153 1.00 95.88 85 ILE A CA 1
ATOM 710 C C . ILE A 1 85 ? 12.648 -2.982 -18.664 1.00 95.88 85 ILE A C 1
ATOM 712 O O . ILE A 1 85 ? 12.960 -3.018 -19.855 1.00 95.88 85 ILE A O 1
ATOM 716 N N . ALA A 1 86 ? 13.315 -2.234 -17.781 1.00 95.88 86 ALA A N 1
ATOM 717 C CA . ALA A 1 86 ? 14.460 -1.409 -18.162 1.00 95.88 86 ALA A CA 1
ATOM 718 C C . ALA A 1 86 ? 15.597 -2.253 -18.768 1.00 95.88 86 ALA A C 1
ATOM 720 O O . ALA A 1 86 ? 16.164 -1.887 -19.800 1.00 95.88 86 ALA A O 1
ATOM 721 N N . CYS A 1 87 ? 15.878 -3.418 -18.180 1.00 96.38 87 CYS A N 1
ATOM 722 C CA . CYS A 1 87 ? 16.891 -4.344 -18.675 1.00 96.38 87 CYS A CA 1
ATOM 723 C C . CYS A 1 87 ? 16.535 -4.885 -20.073 1.00 96.38 87 CYS A C 1
ATOM 725 O O . CYS A 1 87 ? 17.369 -4.862 -20.980 1.00 96.38 87 CYS A O 1
ATOM 727 N N . LEU A 1 88 ? 15.272 -5.275 -20.295 1.00 96.56 88 LEU A N 1
ATOM 728 C CA . LEU A 1 88 ? 14.787 -5.719 -21.607 1.00 96.56 88 LEU A CA 1
ATOM 729 C C . LEU A 1 88 ? 14.928 -4.634 -22.679 1.00 96.56 88 LEU A C 1
ATOM 731 O O . LEU A 1 88 ? 15.370 -4.930 -23.791 1.00 96.56 88 LEU A O 1
ATOM 735 N N . ILE A 1 89 ? 14.607 -3.380 -22.350 1.00 96.62 89 ILE A N 1
ATOM 736 C CA . ILE A 1 89 ? 14.760 -2.249 -23.276 1.00 96.62 89 ILE A CA 1
ATOM 737 C C . ILE A 1 89 ? 16.229 -2.100 -23.697 1.00 96.62 89 ILE A C 1
ATOM 739 O O . ILE A 1 89 ? 16.516 -1.978 -24.890 1.00 96.62 89 ILE A O 1
ATOM 743 N N . ILE A 1 90 ? 17.167 -2.180 -22.749 1.00 96.25 90 ILE A N 1
ATOM 744 C CA . ILE A 1 90 ? 18.606 -2.094 -23.038 1.00 96.25 90 ILE A CA 1
ATOM 745 C C . ILE A 1 90 ? 19.050 -3.253 -23.943 1.00 96.25 90 ILE A C 1
ATOM 747 O O . ILE A 1 90 ? 19.715 -3.019 -24.956 1.00 96.25 90 ILE A O 1
ATOM 751 N N . CYS A 1 91 ? 18.637 -4.490 -23.646 1.00 96.69 91 CYS A N 1
ATOM 752 C CA . CYS A 1 91 ? 18.948 -5.652 -24.484 1.00 96.69 91 CYS A CA 1
ATOM 753 C C . CYS A 1 91 ? 18.424 -5.492 -25.919 1.00 96.69 91 CYS A C 1
ATOM 755 O O . CYS A 1 91 ? 19.137 -5.807 -26.876 1.00 96.69 91 CYS A O 1
ATOM 757 N N . ILE A 1 92 ? 17.209 -4.961 -26.087 1.00 96.75 92 ILE A N 1
ATOM 758 C CA . ILE A 1 92 ? 16.614 -4.706 -27.406 1.00 96.75 92 ILE A CA 1
ATOM 759 C C . ILE A 1 92 ? 17.430 -3.664 -28.179 1.00 96.75 92 ILE A C 1
ATOM 761 O O . ILE A 1 92 ? 17.705 -3.867 -29.366 1.00 96.75 92 ILE A O 1
ATOM 765 N N . ILE A 1 93 ? 17.854 -2.577 -27.527 1.00 96.38 93 ILE A N 1
ATOM 766 C CA . ILE A 1 93 ? 18.671 -1.529 -28.157 1.00 96.38 93 ILE A CA 1
ATOM 767 C C . ILE A 1 93 ? 20.007 -2.109 -28.637 1.00 96.38 93 ILE A C 1
ATOM 769 O O . ILE A 1 93 ? 20.368 -1.937 -29.806 1.00 96.38 93 ILE A O 1
ATOM 773 N N . VAL A 1 94 ? 20.709 -2.849 -27.773 1.00 96.12 94 VAL A N 1
ATOM 774 C CA . VAL A 1 94 ? 21.989 -3.491 -28.116 1.00 96.12 94 VAL A CA 1
ATOM 775 C C . VAL A 1 94 ? 21.812 -4.470 -29.278 1.00 96.12 94 VAL A C 1
ATOM 777 O O . VAL A 1 94 ? 22.571 -4.419 -30.251 1.00 96.12 94 VAL A O 1
ATOM 780 N N . TYR A 1 95 ? 20.771 -5.304 -29.239 1.00 96.50 95 TYR A N 1
ATOM 781 C CA . TYR A 1 95 ? 20.458 -6.237 -30.321 1.00 96.50 95 TYR A CA 1
ATOM 782 C C . TYR A 1 95 ? 20.177 -5.513 -31.648 1.00 96.50 95 TYR A C 1
ATOM 784 O O . TYR A 1 95 ? 20.674 -5.926 -32.700 1.00 96.50 95 TYR A O 1
ATOM 792 N N . CYS A 1 96 ? 19.429 -4.405 -31.623 1.00 95.25 96 CYS A N 1
ATOM 793 C CA . CYS A 1 96 ? 19.130 -3.613 -32.818 1.00 95.25 96 CYS A CA 1
ATOM 794 C C . CYS A 1 96 ? 20.392 -3.010 -33.444 1.00 95.25 96 CYS A C 1
ATOM 796 O O . CYS A 1 96 ? 20.550 -3.051 -34.671 1.00 95.25 96 CYS A O 1
ATOM 798 N N . ILE A 1 97 ? 21.297 -2.479 -32.618 1.00 94.31 97 ILE A N 1
ATOM 799 C CA . ILE A 1 97 ? 22.577 -1.930 -33.075 1.00 94.31 97 ILE A CA 1
ATOM 800 C C . ILE A 1 97 ? 23.424 -3.048 -33.688 1.00 94.31 97 ILE A C 1
ATOM 802 O O . ILE A 1 97 ? 23.836 -2.938 -34.846 1.00 94.31 97 ILE A O 1
ATOM 806 N N . TRP A 1 98 ? 23.611 -4.157 -32.970 1.00 94.75 98 TRP A N 1
ATOM 807 C CA . TRP A 1 98 ? 24.409 -5.288 -33.446 1.00 94.75 98 TRP A CA 1
ATOM 808 C C . TRP A 1 98 ? 23.877 -5.860 -34.767 1.00 94.75 98 TRP A C 1
ATOM 810 O O . TRP A 1 98 ? 24.633 -6.041 -35.725 1.00 94.75 98 TRP A O 1
ATOM 820 N N . LYS A 1 99 ? 22.555 -6.033 -34.883 1.00 94.69 99 LYS A N 1
ATOM 821 C CA . LYS A 1 99 ? 21.897 -6.505 -36.111 1.00 94.69 99 LYS A CA 1
ATOM 822 C C . LYS A 1 99 ? 22.145 -5.577 -37.301 1.00 94.69 99 LYS A C 1
ATOM 824 O O . LYS A 1 99 ? 22.330 -6.060 -38.419 1.00 94.69 99 LYS A O 1
ATOM 829 N N . ARG A 1 100 ? 22.169 -4.255 -37.094 1.00 91.31 100 ARG A N 1
ATOM 830 C CA . ARG A 1 100 ? 22.486 -3.289 -38.163 1.00 91.31 100 ARG A CA 1
ATOM 831 C C . ARG A 1 100 ? 23.936 -3.402 -38.627 1.00 91.31 100 ARG A C 1
ATOM 833 O O . ARG A 1 100 ? 24.177 -3.354 -39.833 1.00 91.31 100 ARG A O 1
ATOM 840 N N . PHE A 1 101 ? 24.884 -3.572 -37.709 1.00 91.12 101 PHE A N 1
ATOM 841 C CA . PHE A 1 101 ? 26.292 -3.763 -38.067 1.00 91.12 101 PHE A CA 1
ATOM 842 C C . PHE A 1 101 ? 26.521 -5.081 -38.805 1.00 91.12 101 PHE A C 1
ATOM 844 O O . PHE A 1 101 ? 27.190 -5.090 -39.839 1.00 91.12 101 PHE A O 1
ATOM 851 N N . ASN A 1 102 ? 25.908 -6.169 -38.338 1.00 91.88 102 ASN A N 1
ATOM 852 C CA . ASN A 1 102 ? 26.101 -7.479 -38.949 1.00 91.88 102 ASN A CA 1
ATOM 853 C C . ASN A 1 102 ? 25.545 -7.528 -40.385 1.00 91.88 102 ASN A C 1
ATOM 855 O O . ASN A 1 102 ? 26.216 -8.001 -41.297 1.00 91.88 102 ASN A O 1
ATOM 859 N N . LYS A 1 103 ? 24.380 -6.909 -40.633 1.00 91.06 103 LYS A N 1
ATOM 860 C CA . LYS A 1 103 ? 23.836 -6.752 -41.996 1.00 91.06 103 LYS A CA 1
ATOM 861 C C . LYS A 1 103 ? 24.782 -5.998 -42.936 1.00 91.06 103 LYS A C 1
ATOM 863 O O . LYS A 1 103 ? 24.931 -6.390 -44.087 1.00 91.06 103 LYS A O 1
ATOM 868 N N . LYS A 1 104 ? 25.430 -4.927 -42.457 1.00 90.38 104 LYS A N 1
ATOM 869 C CA . LYS A 1 104 ? 26.405 -4.167 -43.260 1.00 90.38 104 LYS A CA 1
ATOM 870 C C . LYS A 1 104 ? 27.654 -4.988 -43.574 1.00 90.38 104 LYS A C 1
ATOM 872 O O . LYS A 1 104 ? 28.205 -4.828 -44.657 1.00 90.38 104 LYS A O 1
ATOM 877 N N . LYS A 1 105 ? 28.104 -5.835 -42.643 1.00 89.94 105 LYS A N 1
ATOM 878 C CA . LYS A 1 105 ? 29.264 -6.710 -42.851 1.00 89.94 105 LYS A CA 1
ATOM 879 C C . LYS A 1 105 ? 28.971 -7.768 -43.919 1.00 89.94 105 LYS A C 1
ATOM 881 O O . LYS A 1 105 ? 29.714 -7.851 -44.888 1.00 89.94 105 LYS A O 1
ATOM 886 N N . ILE A 1 106 ? 27.837 -8.459 -43.799 1.00 92.06 106 ILE A N 1
ATOM 887 C CA . ILE A 1 106 ? 27.394 -9.470 -44.773 1.00 92.06 106 ILE A CA 1
ATOM 888 C C . ILE A 1 106 ? 27.242 -8.850 -46.173 1.00 92.06 106 ILE A C 1
ATOM 890 O O . ILE A 1 106 ? 27.756 -9.390 -47.146 1.00 92.06 106 ILE A O 1
ATOM 894 N N . ALA A 1 107 ? 26.628 -7.665 -46.276 1.00 91.81 107 ALA A N 1
ATOM 895 C CA . ALA A 1 107 ? 26.467 -6.976 -47.559 1.00 91.81 107 ALA A CA 1
ATOM 896 C C . ALA A 1 107 ? 27.805 -6.574 -48.213 1.00 91.81 107 ALA A C 1
ATOM 898 O O . ALA A 1 107 ? 27.915 -6.575 -49.437 1.00 91.81 107 ALA A O 1
ATOM 899 N N . LYS A 1 108 ? 28.829 -6.231 -47.416 1.00 90.50 108 LYS A N 1
ATOM 900 C CA . LYS A 1 108 ? 30.176 -5.938 -47.932 1.00 90.50 108 LYS A CA 1
ATOM 901 C C . LYS A 1 108 ? 30.877 -7.197 -48.436 1.00 90.50 108 LYS A C 1
ATOM 903 O O . LYS A 1 108 ? 31.410 -7.168 -49.539 1.00 90.50 108 LYS A O 1
ATOM 908 N N . GLU A 1 109 ? 30.822 -8.287 -47.673 1.00 92.75 109 GLU A N 1
ATOM 909 C CA . GLU A 1 109 ? 31.413 -9.577 -48.061 1.00 92.75 109 GLU A CA 1
ATOM 910 C C . GLU A 1 109 ? 30.762 -10.150 -49.332 1.00 92.75 109 GLU A C 1
ATOM 912 O O . GLU A 1 109 ? 31.439 -10.723 -50.184 1.00 92.75 109 GLU A O 1
ATOM 917 N N . GLU A 1 110 ? 29.448 -9.979 -49.508 1.00 91.75 110 GLU A N 1
ATOM 918 C CA . GLU A 1 110 ? 28.760 -10.353 -50.751 1.00 91.75 110 GLU A CA 1
ATOM 919 C C . GLU A 1 110 ? 29.149 -9.456 -51.935 1.00 91.75 110 GLU A C 1
ATOM 921 O O . GLU A 1 110 ? 29.313 -9.952 -53.050 1.00 91.75 110 GLU A O 1
ATOM 926 N N . ALA A 1 111 ? 29.320 -8.149 -51.716 1.00 91.12 111 ALA A N 1
ATOM 927 C CA . ALA A 1 111 ? 29.752 -7.220 -52.760 1.00 91.12 111 ALA A CA 1
ATOM 928 C C . ALA A 1 111 ? 31.214 -7.443 -53.186 1.00 91.12 111 ALA A C 1
ATOM 930 O O . ALA A 1 111 ? 31.546 -7.255 -54.355 1.00 91.12 111 ALA A O 1
ATOM 931 N N . GLU A 1 112 ? 32.094 -7.840 -52.265 1.00 92.50 112 GLU A N 1
ATOM 932 C CA . GLU A 1 112 ? 33.469 -8.248 -52.579 1.00 92.50 112 GLU A CA 1
ATOM 933 C C . GLU A 1 112 ? 33.494 -9.558 -53.366 1.00 92.50 112 GLU A C 1
ATOM 935 O O . GLU A 1 112 ? 34.051 -9.570 -54.460 1.00 92.50 112 GLU A O 1
ATOM 940 N N . ARG A 1 113 ? 32.767 -10.596 -52.925 1.00 90.19 113 ARG A N 1
ATOM 941 C CA . ARG A 1 113 ? 32.656 -11.855 -53.687 1.00 90.19 113 ARG A CA 1
ATOM 942 C C . ARG A 1 113 ? 32.127 -11.665 -55.109 1.00 90.19 113 ARG A C 1
ATOM 944 O O . ARG A 1 113 ? 32.618 -12.314 -56.025 1.00 90.19 113 ARG A O 1
ATOM 951 N N . ARG A 1 114 ? 31.143 -10.780 -55.313 1.00 89.81 114 ARG A N 1
ATOM 952 C CA . ARG A 1 114 ? 30.649 -10.449 -56.663 1.00 89.81 114 ARG A CA 1
ATOM 953 C C . ARG A 1 114 ? 31.728 -9.785 -57.522 1.00 89.81 114 ARG A C 1
ATOM 955 O O . ARG A 1 114 ? 31.880 -10.158 -58.676 1.00 89.81 114 ARG A O 1
ATOM 962 N N . ARG A 1 115 ? 32.498 -8.847 -56.957 1.00 89.88 115 ARG A N 1
ATOM 963 C CA . ARG A 1 115 ? 33.588 -8.163 -57.677 1.00 89.88 115 ARG A CA 1
ATOM 964 C C . ARG A 1 115 ? 34.749 -9.089 -58.032 1.00 89.88 115 ARG A C 1
ATOM 966 O O . ARG A 1 115 ? 35.345 -8.899 -59.086 1.00 89.88 115 ARG A O 1
ATOM 973 N N . ASP A 1 116 ? 35.078 -10.047 -57.170 1.00 91.62 116 ASP A N 1
ATOM 974 C CA . ASP A 1 116 ? 36.118 -11.038 -57.464 1.00 91.62 116 ASP A CA 1
ATOM 975 C C . ASP A 1 116 ? 35.654 -12.010 -58.557 1.00 91.62 116 ASP A C 1
ATOM 977 O O . ASP A 1 116 ? 36.394 -12.252 -59.507 1.00 91.62 116 ASP A O 1
ATOM 981 N N . PHE A 1 117 ? 34.395 -12.459 -58.506 1.00 90.12 117 PHE A N 1
ATOM 982 C CA . PHE A 1 117 ? 33.795 -13.280 -59.563 1.00 90.12 117 PHE A CA 1
ATOM 983 C C . PHE A 1 117 ? 33.768 -12.571 -60.930 1.00 90.12 117 PHE A C 1
ATOM 985 O O . PHE A 1 117 ? 34.067 -13.190 -61.947 1.00 90.12 117 PHE A O 1
ATOM 992 N N . ASP A 1 118 ? 33.462 -11.269 -60.966 1.00 90.00 118 ASP A N 1
ATOM 993 C CA . ASP A 1 118 ? 33.491 -10.471 -62.202 1.00 90.00 118 ASP A CA 1
ATOM 994 C C . ASP A 1 118 ? 34.919 -10.236 -62.739 1.00 90.00 118 ASP A C 1
ATOM 996 O O . ASP A 1 118 ? 35.079 -9.922 -63.915 1.00 90.00 118 ASP A O 1
ATOM 1000 N N . ARG A 1 119 ? 35.963 -10.364 -61.903 1.00 86.88 119 ARG A N 1
ATOM 1001 C CA . ARG A 1 119 ? 37.374 -10.205 -62.309 1.00 86.88 119 ARG A CA 1
ATOM 1002 C C . ARG A 1 119 ? 37.964 -11.484 -62.911 1.00 86.88 119 ARG A C 1
ATOM 1004 O O . ARG A 1 119 ? 38.916 -11.403 -63.681 1.00 86.88 119 ARG A O 1
ATOM 1011 N N . GLU A 1 120 ? 37.440 -12.648 -62.536 1.00 84.94 120 GLU A N 1
ATOM 1012 C CA . GLU A 1 120 ? 37.894 -13.961 -63.020 1.00 84.94 120 GLU A CA 1
ATOM 1013 C C . GLU A 1 120 ? 37.245 -14.391 -64.353 1.00 84.94 120 GLU A C 1
ATOM 1015 O O . GLU A 1 120 ? 37.600 -15.442 -64.889 1.00 84.94 120 GLU A O 1
ATOM 1020 N N . ARG A 1 121 ? 36.306 -13.601 -64.888 1.00 71.19 121 ARG A N 1
ATOM 1021 C CA . ARG A 1 121 ? 35.562 -13.870 -66.127 1.00 71.19 121 ARG A CA 1
ATOM 1022 C C . ARG A 1 121 ? 36.071 -13.040 -67.302 1.00 71.19 121 ARG A C 1
ATOM 1024 O O . ARG A 1 121 ? 36.073 -13.597 -68.422 1.00 71.19 121 ARG A O 1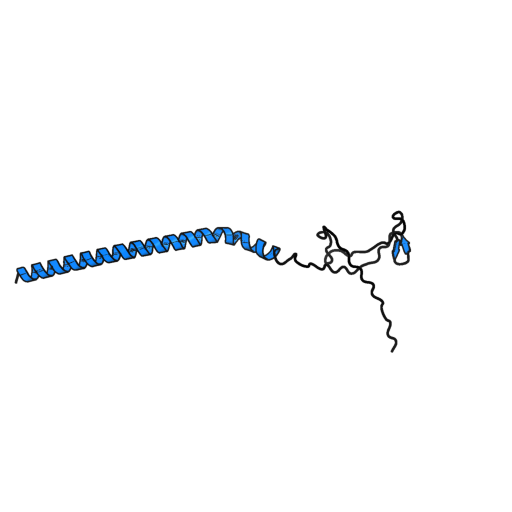
#

Secondary structure (DSSP, 8-state):
---------------S--TT--TTT--EEE-B-SSSS--B-GGG-BT-PEEE------SSTTHHHHHHHHHHHHHHHHHHHHHHHHHHHHHHHHHHHHHHHHHHHHHHHHHHHHHHHHH--

Radius of gyration: 40.47 Å; chains: 1; bounding box: 95×27×110 Å

Foldseek 3Di:
DDDDPPDDDDDDDDDPDCVVDDPVVDWDFAWDDPPVPFTADDPRDTPDGHTDDDDDPPVDDPPVPVVVVVCPVVVVVVVVVVVVVVVVVVVVVVVVVVVVVVVVVVVVVVVVVVVVVVVVD

Organism: NCBI:txid222440

pLDDT: mean 78.12, std 14.23, range [39.16, 96.75]